Protein AF-A0A6P2C2R2-F1 (afdb_monomer_lite)

Radius of gyration: 14.47 Å; chains: 1; bounding box: 38×21×44 Å

Secondary structure (DSSP, 8-state):
-EEEE-GGG-EEEEEEEE-SSSEEEEEEEEEEEE-SSTT--SPPSEEEEEEE-SSEEEEEEEEE-TTS--EEEEEEEEE-S---PPPEEEEEEE----

Sequence (98 aa):
MVVSAGPGGARKVHAYGYCAPVPCSWGTVAGTTFTANLRSLTAGTAFLAPYKFSSSKRLLYGTINTAGTKLTVQTWTEFIDHSGRSNYATKETLVPLR

Structure (mmCIF, N/CA/C/O backbone):
data_AF-A0A6P2C2R2-F1
#
_entry.id   AF-A0A6P2C2R2-F1
#
loop_
_atom_site.group_PDB
_atom_site.id
_atom_site.type_symbol
_atom_site.label_atom_id
_atom_site.label_alt_id
_atom_site.label_comp_id
_atom_site.label_asym_id
_atom_site.label_entity_id
_atom_site.label_seq_id
_atom_site.pdbx_PDB_ins_code
_atom_site.Cartn_x
_atom_site.Cartn_y
_atom_site.Cartn_z
_atom_site.occupancy
_atom_site.B_iso_or_equiv
_atom_site.auth_seq_id
_atom_site.auth_comp_id
_atom_site.auth_asym_id
_atom_site.auth_atom_id
_atom_site.pdbx_PDB_model_num
ATOM 1 N N . MET A 1 1 ? -7.017 -5.057 -2.318 1.00 82.75 1 MET A N 1
ATOM 2 C CA . MET A 1 1 ? -5.945 -5.056 -1.294 1.00 82.75 1 MET A CA 1
ATOM 3 C C . MET A 1 1 ? -6.486 -5.691 -0.028 1.00 82.75 1 MET A C 1
ATOM 5 O O . MET A 1 1 ? -7.649 -5.464 0.278 1.00 82.75 1 MET A O 1
ATOM 9 N N . VAL A 1 2 ? -5.673 -6.463 0.688 1.00 82.31 2 VAL A N 1
ATOM 10 C CA . VAL A 1 2 ? -6.027 -7.065 1.980 1.00 82.31 2 VAL A CA 1
ATOM 11 C C . VAL A 1 2 ? -4.978 -6.652 3.005 1.00 82.31 2 VAL A C 1
ATOM 13 O O . VAL A 1 2 ? -3.780 -6.739 2.739 1.00 82.31 2 VAL A O 1
ATOM 16 N N . VAL A 1 3 ? -5.426 -6.191 4.170 1.00 80.00 3 VAL A N 1
ATOM 17 C CA . VAL A 1 3 ? -4.560 -5.836 5.298 1.00 80.00 3 VAL A CA 1
ATOM 18 C C . VAL A 1 3 ? -4.943 -6.736 6.463 1.00 80.00 3 VAL A C 1
ATOM 20 O O . VAL A 1 3 ? -6.082 -6.698 6.918 1.00 80.00 3 VAL A O 1
ATOM 23 N N . SER A 1 4 ? -4.012 -7.561 6.932 1.00 79.94 4 SER A N 1
ATOM 24 C CA . SER A 1 4 ? -4.243 -8.499 8.032 1.00 79.94 4 SER A CA 1
ATOM 25 C C . SER A 1 4 ? -3.270 -8.265 9.184 1.00 79.94 4 SER A C 1
ATOM 27 O O . SER A 1 4 ? -2.207 -7.659 9.027 1.00 79.94 4 SER A O 1
ATOM 29 N N . ALA A 1 5 ? -3.656 -8.702 10.382 1.00 73.81 5 ALA A N 1
ATOM 30 C CA . ALA A 1 5 ? -2.780 -8.653 11.544 1.00 73.81 5 ALA A CA 1
ATOM 31 C C . ALA A 1 5 ? -1.663 -9.702 11.426 1.00 73.81 5 ALA A C 1
ATOM 33 O O . ALA A 1 5 ? -1.889 -10.832 10.994 1.00 73.81 5 ALA A O 1
ATOM 34 N N . GLY A 1 6 ? -0.453 -9.314 11.812 1.00 65.12 6 GLY A N 1
ATOM 35 C CA . GLY A 1 6 ? 0.690 -10.188 12.023 1.00 65.12 6 GLY A CA 1
ATOM 36 C C . GLY A 1 6 ? 1.107 -10.220 13.499 1.00 65.12 6 GLY A C 1
ATOM 37 O O . GLY A 1 6 ? 0.572 -9.463 14.315 1.00 65.12 6 GLY A O 1
ATOM 38 N N . PRO A 1 7 ? 2.067 -11.090 13.856 1.00 62.59 7 PRO A N 1
ATOM 39 C CA . PRO A 1 7 ? 2.628 -11.149 15.204 1.00 62.59 7 PRO A CA 1
ATOM 40 C C . PRO A 1 7 ? 3.198 -9.792 15.645 1.00 62.59 7 PRO A C 1
ATOM 42 O O . PRO A 1 7 ? 3.722 -9.041 14.822 1.00 62.59 7 PRO A O 1
ATOM 45 N N . GLY A 1 8 ? 3.095 -9.473 16.938 1.00 63.41 8 GLY A N 1
ATOM 46 C CA . GLY A 1 8 ? 3.692 -8.257 17.509 1.00 63.41 8 GLY A CA 1
ATOM 47 C C . GLY A 1 8 ? 3.084 -6.935 17.020 1.00 63.41 8 GLY A C 1
ATOM 48 O O . GLY A 1 8 ? 3.729 -5.899 17.121 1.00 63.41 8 GLY A O 1
ATOM 49 N N . GLY A 1 9 ? 1.869 -6.951 16.460 1.00 64.88 9 GLY A N 1
ATOM 50 C CA . GLY A 1 9 ? 1.180 -5.740 15.997 1.00 64.88 9 GLY A CA 1
ATOM 51 C C . GLY A 1 9 ? 1.551 -5.286 14.583 1.00 64.88 9 GLY A C 1
ATOM 52 O O . GLY A 1 9 ? 0.935 -4.348 14.078 1.00 64.88 9 GLY A O 1
ATOM 53 N N . ALA A 1 10 ? 2.479 -5.974 13.909 1.00 68.75 10 ALA A N 1
ATOM 54 C CA . ALA A 1 10 ? 2.779 -5.734 12.501 1.00 68.75 10 ALA A CA 1
ATOM 55 C C . ALA A 1 10 ? 1.538 -5.978 11.626 1.00 68.75 10 ALA A C 1
ATOM 57 O O . ALA A 1 10 ? 0.694 -6.824 11.935 1.00 68.75 10 ALA A O 1
ATOM 58 N N . ARG A 1 11 ? 1.419 -5.275 10.496 1.00 77.94 11 ARG A N 1
ATOM 59 C CA . ARG A 1 11 ? 0.374 -5.555 9.498 1.00 77.94 11 ARG A CA 1
ATOM 60 C C . ARG A 1 11 ? 0.991 -6.273 8.317 1.00 77.94 11 ARG A C 1
ATOM 62 O O . ARG A 1 11 ? 2.010 -5.843 7.793 1.00 77.94 11 ARG A O 1
ATOM 69 N N . LYS A 1 12 ? 0.364 -7.353 7.868 1.00 89.00 12 LYS A N 1
ATOM 70 C CA . LYS A 1 12 ? 0.669 -7.957 6.573 1.00 89.00 12 LYS A CA 1
ATOM 71 C C . LYS A 1 12 ? -0.190 -7.267 5.531 1.00 89.00 12 LYS A C 1
ATOM 73 O O . LYS A 1 12 ? -1.407 -7.172 5.683 1.00 89.00 12 LYS A O 1
ATOM 78 N N . VAL A 1 13 ? 0.453 -6.771 4.487 1.00 91.06 13 VAL A N 1
ATOM 79 C CA . VAL A 1 13 ? -0.214 -6.054 3.409 1.00 91.06 13 VAL A CA 1
ATOM 80 C C . VAL A 1 13 ? -0.100 -6.892 2.157 1.00 91.06 13 VAL A C 1
ATOM 82 O O . VAL A 1 13 ? 1.010 -7.127 1.696 1.00 91.06 13 VAL A O 1
ATOM 85 N N . HIS A 1 14 ? -1.237 -7.326 1.622 1.00 92.88 14 HIS A N 1
ATOM 86 C CA . HIS A 1 14 ? -1.331 -8.017 0.345 1.00 92.88 14 HIS A CA 1
ATOM 87 C C . HIS A 1 14 ? -1.981 -7.096 -0.689 1.00 92.88 14 HIS A C 1
ATOM 89 O O . HIS A 1 14 ? -3.163 -6.739 -0.582 1.00 92.88 14 HIS A O 1
ATOM 95 N N . ALA A 1 15 ? -1.203 -6.678 -1.681 1.00 92.56 15 ALA A N 1
ATOM 96 C CA . ALA A 1 15 ? -1.649 -5.748 -2.709 1.00 92.56 15 ALA A CA 1
ATOM 97 C C . AL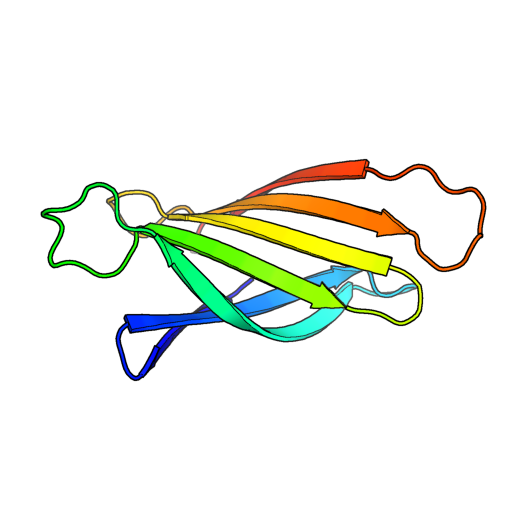A A 1 15 ? -1.950 -6.465 -4.028 1.00 92.56 15 ALA A C 1
ATOM 99 O O . ALA A 1 15 ? -1.398 -7.517 -4.343 1.00 92.56 15 ALA A O 1
ATOM 100 N N . TYR A 1 16 ? -2.842 -5.857 -4.801 1.00 90.06 16 TYR A N 1
ATOM 101 C CA . TYR A 1 16 ? -3.156 -6.257 -6.165 1.00 90.06 16 TYR A CA 1
ATOM 102 C C . TYR A 1 16 ? -3.014 -5.024 -7.037 1.00 90.06 16 TYR A C 1
ATOM 104 O O . TYR A 1 16 ? -3.318 -3.918 -6.591 1.00 90.06 16 TYR A O 1
ATOM 112 N N . GLY A 1 17 ? -2.615 -5.219 -8.281 1.00 85.56 17 GLY A N 1
ATOM 113 C CA . GLY A 1 17 ? -2.655 -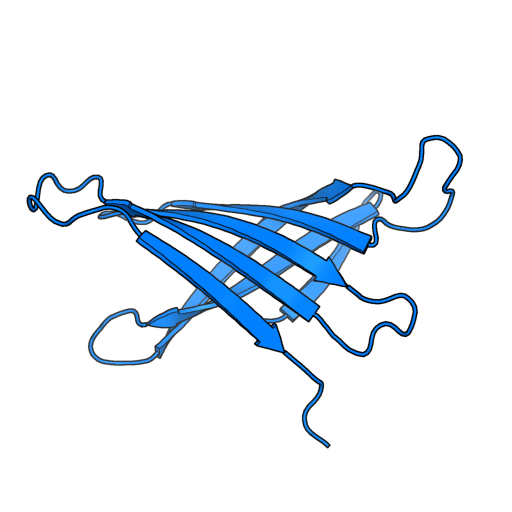4.159 -9.271 1.00 85.56 17 GLY A CA 1
ATOM 114 C C . GLY A 1 17 ? -2.123 -4.636 -10.606 1.00 85.56 17 GLY A C 1
ATOM 115 O O . GLY A 1 17 ? -1.925 -5.827 -10.820 1.00 85.56 17 GLY A O 1
ATOM 116 N N . TYR A 1 18 ? -1.905 -3.711 -11.527 1.00 81.44 18 TYR A N 1
ATOM 117 C CA . TYR A 1 18 ? -1.591 -4.075 -12.902 1.00 81.44 18 TYR A CA 1
ATOM 118 C C . TYR A 1 18 ? -0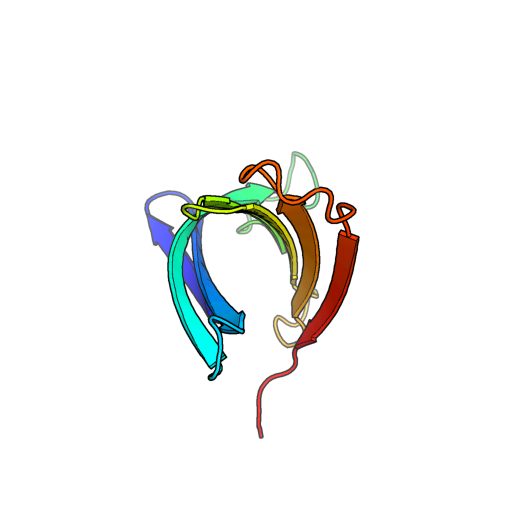.165 -4.627 -13.045 1.00 81.44 18 TYR A C 1
ATOM 120 O O . TYR A 1 18 ? 0.799 -3.976 -12.630 1.00 81.44 18 TYR A O 1
ATOM 128 N N . CYS A 1 19 ? -0.046 -5.820 -13.635 1.00 78.19 19 CYS A N 1
ATOM 129 C CA . CYS A 1 19 ? 1.228 -6.493 -13.918 1.00 78.19 19 CYS A CA 1
ATOM 130 C C . CYS A 1 19 ? 1.525 -6.605 -15.421 1.00 78.19 19 CYS A C 1
ATOM 132 O O . CYS A 1 19 ? 2.607 -7.048 -15.782 1.00 78.19 19 CYS A O 1
ATOM 134 N N . ALA A 1 20 ? 0.592 -6.130 -16.258 1.00 76.81 20 ALA A N 1
ATOM 135 C CA . ALA A 1 20 ? 0.556 -6.199 -17.718 1.00 76.81 20 ALA A CA 1
ATOM 136 C C . ALA A 1 20 ? 0.566 -7.636 -18.298 1.00 76.81 20 ALA A C 1
ATOM 138 O O . ALA A 1 20 ? 1.459 -8.419 -17.991 1.00 76.81 20 ALA A O 1
ATOM 139 N N . PRO A 1 21 ? -0.407 -8.007 -19.157 1.00 78.56 21 PRO A N 1
ATOM 140 C CA . PRO A 1 21 ? -1.591 -7.246 -19.581 1.00 78.56 21 PRO A CA 1
ATOM 141 C C . PRO A 1 21 ? -2.773 -7.337 -18.595 1.00 78.56 21 PRO A C 1
ATOM 143 O O . PRO A 1 21 ? -3.828 -6.767 -18.844 1.00 78.56 21 PRO A O 1
ATOM 146 N N . VAL A 1 22 ? -2.626 -8.061 -17.482 1.00 84.75 22 VAL A N 1
ATOM 147 C CA . VAL A 1 22 ? -3.714 -8.297 -16.522 1.00 84.75 22 VAL A CA 1
ATOM 148 C C . VAL A 1 22 ? -3.375 -7.769 -15.125 1.00 84.75 22 VAL A C 1
ATOM 150 O O . VAL A 1 22 ? -2.195 -7.657 -14.763 1.00 84.75 22 VAL A O 1
ATOM 153 N N . PRO A 1 23 ? -4.391 -7.438 -14.307 1.00 85.06 23 PRO A N 1
ATOM 154 C CA . PRO A 1 23 ? -4.209 -7.305 -12.870 1.00 85.06 23 PRO A CA 1
ATOM 155 C C . PRO A 1 23 ? -3.644 -8.602 -12.282 1.00 85.06 23 PRO A C 1
ATOM 157 O O . PRO A 1 23 ? -4.111 -9.690 -12.611 1.00 85.06 23 PRO A O 1
ATOM 160 N N . CYS A 1 24 ? -2.656 -8.495 -11.398 1.00 88.56 24 CYS A N 1
ATOM 161 C CA . CYS A 1 24 ? -2.120 -9.631 -10.663 1.00 88.56 24 CYS A CA 1
ATOM 162 C C . CYS A 1 24 ? -1.879 -9.288 -9.189 1.00 88.56 24 CYS A C 1
ATOM 164 O O . CYS A 1 24 ? -1.913 -8.123 -8.774 1.00 88.56 24 CYS A O 1
ATOM 166 N N . SER A 1 25 ? -1.666 -10.324 -8.379 1.00 93.00 25 SER A N 1
ATOM 167 C CA . SER A 1 25 ? -1.210 -10.158 -7.001 1.00 93.00 25 SER A CA 1
ATOM 168 C C . SER A 1 25 ? 0.233 -9.662 -6.994 1.00 93.00 25 SER A C 1
ATOM 170 O O . SER A 1 25 ? 1.100 -10.230 -7.652 1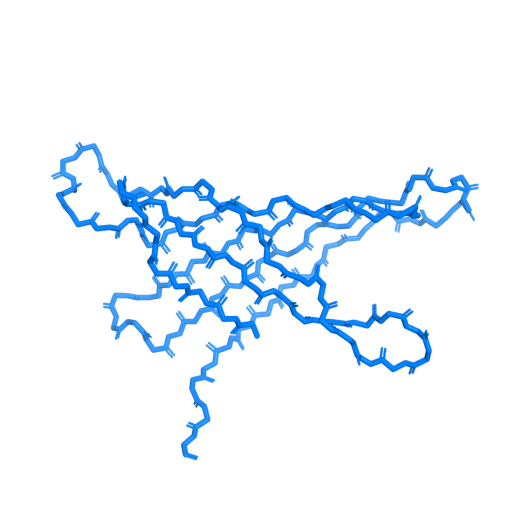.00 93.00 25 SER A O 1
ATOM 172 N N . TRP A 1 26 ? 0.502 -8.619 -6.215 1.00 93.81 26 TRP A N 1
ATOM 173 C CA . TRP A 1 26 ? 1.865 -8.158 -5.946 1.00 93.81 26 TRP A CA 1
ATOM 174 C C . TRP A 1 26 ? 2.535 -8.947 -4.815 1.00 93.81 26 TRP A C 1
ATOM 176 O O . TRP A 1 26 ? 3.698 -8.706 -4.501 1.00 93.81 26 TRP A O 1
ATOM 186 N N . GLY A 1 27 ? 1.804 -9.872 -4.190 1.00 94.19 27 GLY A N 1
ATOM 187 C CA . GLY A 1 27 ? 2.243 -10.623 -3.024 1.00 94.19 27 GLY A CA 1
ATOM 188 C C . GLY A 1 27 ? 1.971 -9.909 -1.701 1.00 94.19 27 GLY A C 1
ATOM 189 O O . GLY A 1 27 ? 1.254 -8.908 -1.633 1.00 94.19 27 GLY A O 1
ATOM 190 N N . THR A 1 28 ? 2.536 -10.475 -0.634 1.00 94.56 28 THR A N 1
ATOM 191 C CA . THR A 1 28 ? 2.401 -9.982 0.741 1.00 94.56 28 THR A CA 1
ATOM 192 C C . THR A 1 28 ? 3.730 -9.432 1.232 1.00 94.56 28 THR A C 1
ATOM 194 O O . THR A 1 28 ? 4.742 -10.126 1.165 1.00 94.56 28 THR A O 1
ATOM 197 N N . VAL A 1 29 ? 3.712 -8.239 1.818 1.00 92.81 29 VAL A N 1
ATOM 198 C CA . VAL A 1 29 ? 4.863 -7.661 2.524 1.00 92.81 29 VAL A CA 1
ATOM 199 C C . VAL A 1 29 ? 4.511 -7.371 3.980 1.00 92.81 29 VAL A C 1
ATOM 201 O O . VAL A 1 29 ? 3.344 -7.157 4.327 1.00 92.81 29 VAL A O 1
ATOM 204 N N . ALA A 1 30 ? 5.523 -7.369 4.846 1.00 89.81 30 ALA A N 1
ATOM 205 C CA . ALA A 1 30 ? 5.381 -6.821 6.187 1.00 89.81 30 ALA A CA 1
ATOM 206 C C . ALA A 1 30 ? 5.303 -5.292 6.084 1.00 89.81 30 ALA A C 1
ATOM 208 O O . ALA A 1 30 ? 6.182 -4.654 5.510 1.00 89.81 30 ALA A O 1
ATOM 209 N N . GLY A 1 31 ? 4.226 -4.719 6.607 1.00 87.19 31 GLY A N 1
ATOM 210 C CA . GLY A 1 31 ? 4.039 -3.284 6.718 1.00 87.19 31 GLY A CA 1
ATOM 211 C C . GLY A 1 31 ? 4.448 -2.781 8.098 1.00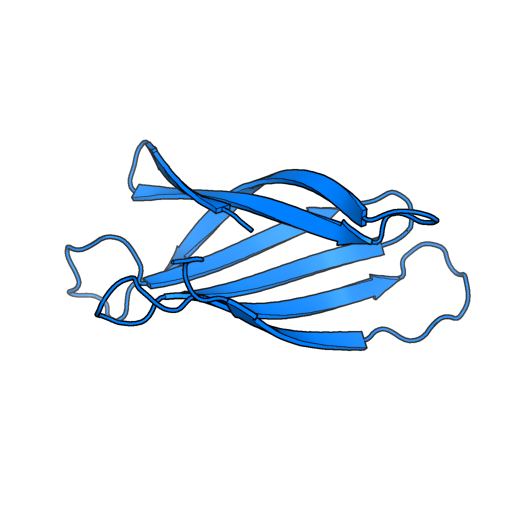 87.19 31 GLY A C 1
ATOM 212 O O . GLY A 1 31 ? 4.116 -3.393 9.118 1.00 87.19 31 GLY A O 1
ATOM 213 N N . THR A 1 32 ? 5.117 -1.632 8.126 1.00 88.00 32 THR A N 1
ATOM 214 C CA . THR A 1 32 ? 5.367 -0.883 9.360 1.00 88.00 32 THR A CA 1
ATOM 215 C C . THR A 1 32 ? 4.090 -0.164 9.752 1.00 88.00 32 THR A C 1
ATOM 217 O O . THR A 1 32 ? 3.531 0.575 8.944 1.00 88.00 32 THR A O 1
ATOM 220 N N . THR A 1 33 ? 3.616 -0.375 10.975 1.00 87.12 33 THR A N 1
ATOM 221 C CA . THR A 1 33 ? 2.381 0.228 11.483 1.00 87.12 33 THR A CA 1
ATOM 222 C C . THR A 1 33 ? 2.647 1.469 12.303 1.00 87.12 33 THR A C 1
ATOM 224 O O . THR A 1 33 ? 3.569 1.491 13.114 1.00 87.12 33 THR A O 1
ATOM 227 N N . PHE A 1 34 ? 1.764 2.451 12.170 1.00 85.19 34 PHE A N 1
ATOM 228 C CA . PHE A 1 34 ? 1.822 3.706 12.903 1.00 85.19 34 PHE A CA 1
ATOM 229 C C . PHE A 1 34 ? 0.510 3.916 13.652 1.00 85.19 34 PHE A C 1
ATOM 231 O O . PHE A 1 34 ? -0.582 3.739 13.101 1.00 85.19 34 PHE A O 1
ATOM 238 N N . THR A 1 35 ? 0.622 4.260 14.929 1.00 78.62 35 THR A N 1
ATOM 239 C CA . THR A 1 35 ? -0.517 4.613 15.772 1.00 78.62 35 THR A CA 1
ATOM 240 C C . THR A 1 35 ? -0.864 6.092 15.620 1.00 78.62 35 THR A C 1
ATOM 242 O O . THR A 1 35 ? -0.064 6.889 15.136 1.00 78.62 35 THR A O 1
ATOM 245 N N . ALA A 1 36 ? -2.071 6.475 16.039 1.00 74.38 36 ALA A N 1
ATOM 246 C CA . ALA A 1 36 ? -2.516 7.867 15.957 1.00 74.38 36 ALA A CA 1
ATOM 247 C C . ALA A 1 36 ? -1.745 8.804 16.907 1.00 74.38 36 ALA A C 1
ATOM 249 O O . ALA A 1 36 ? -1.678 10.005 16.670 1.00 74.38 36 ALA A O 1
ATOM 250 N N . ASN A 1 37 ? -1.209 8.269 18.007 1.00 72.94 37 ASN A N 1
ATOM 251 C CA . ASN A 1 37 ? -0.427 9.007 18.994 1.00 72.94 37 ASN A CA 1
ATOM 252 C C . ASN A 1 37 ? 0.394 8.048 19.876 1.00 72.94 37 ASN A C 1
ATOM 254 O O . ASN A 1 37 ? 0.144 6.840 19.908 1.00 72.94 37 ASN A O 1
ATOM 258 N N . LEU A 1 38 ? 1.330 8.615 20.645 1.00 72.81 38 LEU A N 1
ATOM 259 C CA . LEU A 1 38 ? 2.249 7.898 21.544 1.00 72.81 38 LEU A CA 1
ATOM 260 C C . LEU A 1 38 ? 1.556 7.080 22.650 1.00 72.81 38 LEU A C 1
ATOM 262 O O . LEU A 1 38 ? 2.175 6.188 23.217 1.00 72.81 38 LEU A O 1
ATOM 266 N N . ARG A 1 39 ? 0.295 7.386 22.984 1.00 70.06 39 ARG A N 1
ATOM 267 C CA . ARG A 1 39 ? -0.468 6.725 24.061 1.00 70.06 39 ARG A CA 1
ATOM 268 C C . ARG A 1 39 ? -1.431 5.653 23.549 1.00 70.06 39 ARG A C 1
ATOM 270 O O . ARG A 1 39 ? -2.126 5.021 24.338 1.00 70.06 39 ARG A O 1
ATOM 277 N N . SER A 1 40 ? -1.516 5.473 22.235 1.00 64.38 40 SER A N 1
ATOM 278 C CA . SER A 1 40 ? -2.454 4.547 21.612 1.00 64.38 40 SER A CA 1
ATOM 279 C C . SER A 1 40 ? -2.023 3.103 21.860 1.00 64.38 40 SER A C 1
ATOM 281 O O . SER A 1 40 ? -1.031 2.646 21.301 1.00 64.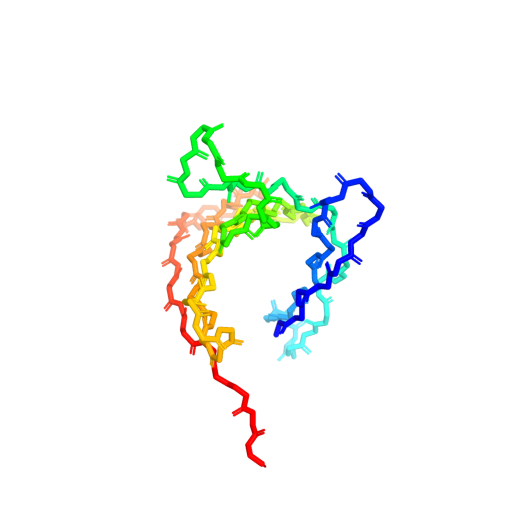38 40 SER A O 1
ATOM 283 N N . LEU A 1 41 ? -2.807 2.379 22.663 1.00 59.22 41 LEU A N 1
ATOM 284 C CA . LEU A 1 41 ? -2.614 0.951 22.956 1.00 59.22 41 LEU A CA 1
ATOM 285 C C . LEU A 1 41 ? -3.205 0.026 21.877 1.00 59.22 41 LEU A C 1
ATOM 287 O O . LEU A 1 41 ? -3.052 -1.191 21.939 1.00 59.22 41 LEU A O 1
ATOM 291 N N . THR A 1 42 ? -3.917 0.586 20.898 1.00 60.88 42 THR A N 1
ATOM 292 C CA . THR A 1 42 ? -4.537 -0.159 19.800 1.00 60.88 42 THR A CA 1
ATOM 293 C C . THR A 1 42 ? -3.618 -0.255 18.588 1.00 60.88 42 THR A C 1
ATOM 295 O O . THR A 1 42 ? -2.754 0.592 18.354 1.00 60.88 42 THR A O 1
ATOM 298 N N . ALA A 1 43 ? -3.827 -1.307 17.793 1.00 63.31 43 ALA A N 1
ATOM 299 C CA . ALA A 1 43 ? -3.073 -1.543 16.571 1.00 63.31 43 ALA A CA 1
ATOM 300 C C . ALA A 1 43 ? -3.198 -0.354 15.601 1.00 63.31 43 ALA A C 1
ATOM 302 O O . ALA A 1 43 ? -4.299 0.145 15.365 1.00 63.31 43 ALA A O 1
ATOM 303 N N . GLY A 1 44 ? -2.067 0.073 15.033 1.00 67.06 44 GLY A N 1
ATOM 304 C CA . GLY A 1 44 ? -1.977 1.264 14.190 1.00 67.06 44 GLY A CA 1
ATOM 305 C C . GLY A 1 44 ? -3.015 1.306 13.065 1.00 67.06 44 GLY A C 1
ATOM 306 O O . GLY A 1 44 ? -3.258 0.302 12.386 1.00 67.06 44 GLY A O 1
ATOM 307 N N . THR A 1 45 ? -3.632 2.476 12.881 1.00 80.38 45 THR A N 1
ATOM 308 C CA . THR A 1 45 ? -4.589 2.750 11.798 1.00 80.38 45 THR A CA 1
ATOM 309 C C . THR A 1 45 ? -3.891 3.145 10.504 1.00 80.38 45 THR A C 1
ATOM 311 O O . THR A 1 45 ? -4.539 3.189 9.463 1.00 80.38 45 THR A O 1
ATOM 314 N N . ALA A 1 46 ? -2.583 3.401 10.543 1.00 89.25 46 ALA A N 1
ATOM 315 C CA . ALA A 1 46 ? -1.774 3.715 9.379 1.00 89.25 46 ALA A CA 1
ATOM 316 C C . ALA A 1 46 ? -0.660 2.682 9.173 1.00 89.25 46 ALA A C 1
ATOM 318 O O . ALA A 1 46 ? -0.183 2.065 10.130 1.00 89.25 46 ALA A O 1
ATOM 319 N N . PHE A 1 47 ? -0.226 2.496 7.928 1.00 90.38 47 PHE A N 1
ATOM 320 C CA . PHE A 1 47 ? 0.914 1.643 7.607 1.00 90.38 47 PHE A CA 1
ATOM 321 C C . PHE A 1 47 ? 1.724 2.153 6.417 1.00 90.38 47 PHE A C 1
ATOM 323 O O . PHE A 1 47 ? 1.189 2.812 5.526 1.00 90.38 47 PHE A O 1
ATOM 330 N N . LEU A 1 48 ? 3.002 1.773 6.386 1.00 94.00 48 LEU A N 1
ATOM 331 C CA . LEU A 1 48 ? 3.863 1.835 5.208 1.00 94.00 48 LEU A CA 1
ATOM 332 C C . LEU A 1 48 ? 4.206 0.420 4.745 1.00 94.00 48 LEU A C 1
ATOM 334 O O . LEU A 1 48 ? 4.627 -0.408 5.549 1.00 94.00 48 LEU A O 1
ATOM 338 N N . ALA A 1 49 ? 4.039 0.149 3.454 1.00 94.94 49 ALA A N 1
ATOM 339 C CA . ALA A 1 49 ? 4.312 -1.149 2.846 1.00 94.94 49 ALA A CA 1
ATOM 340 C C . ALA A 1 49 ? 5.152 -0.975 1.567 1.00 94.94 49 ALA A C 1
ATOM 342 O O . ALA A 1 49 ? 4.613 -0.552 0.538 1.00 94.94 49 ALA A O 1
ATOM 343 N N . PRO A 1 50 ? 6.466 -1.261 1.617 1.00 96.00 50 PRO A N 1
ATOM 344 C CA . PRO A 1 50 ? 7.330 -1.188 0.449 1.00 96.00 50 PRO A CA 1
ATOM 345 C C . PRO A 1 50 ? 7.230 -2.463 -0.398 1.00 96.00 50 PRO A C 1
ATOM 347 O O . PRO A 1 50 ? 7.306 -3.575 0.116 1.00 96.00 50 PRO A O 1
ATOM 350 N N . TYR A 1 51 ? 7.129 -2.291 -1.711 1.00 95.81 51 TYR A N 1
ATOM 351 C CA . TYR A 1 51 ? 7.219 -3.341 -2.719 1.00 95.81 51 TYR A CA 1
ATOM 352 C C . TYR A 1 51 ? 8.385 -3.047 -3.659 1.00 95.81 51 TYR A C 1
ATOM 354 O O . TYR A 1 51 ? 8.603 -1.903 -4.069 1.00 95.81 51 TYR A O 1
ATOM 362 N N . LYS A 1 52 ? 9.115 -4.093 -4.042 1.00 95.50 52 LYS A N 1
ATOM 363 C CA . LYS A 1 52 ? 10.189 -4.022 -5.032 1.00 95.50 52 LYS A CA 1
ATOM 364 C C . LYS A 1 52 ? 9.887 -5.001 -6.159 1.00 95.50 52 LYS A C 1
ATOM 366 O O . LYS A 1 52 ? 9.742 -6.194 -5.918 1.00 95.50 52 LYS A O 1
ATOM 371 N N . PHE A 1 53 ? 9.831 -4.481 -7.374 1.00 92.75 53 PHE A N 1
ATOM 372 C CA . PHE A 1 53 ? 9.721 -5.243 -8.611 1.00 92.75 53 PHE A CA 1
ATOM 373 C C . PHE A 1 53 ? 11.019 -5.091 -9.409 1.00 92.75 53 PHE A C 1
ATOM 375 O O . PHE A 1 53 ? 11.881 -4.284 -9.057 1.00 92.75 53 PHE A O 1
ATOM 382 N N . SER A 1 54 ? 11.158 -5.846 -10.499 1.00 92.44 54 SER A N 1
ATOM 383 C CA . SER A 1 54 ? 12.321 -5.740 -11.389 1.00 92.44 54 SER A CA 1
ATOM 384 C C . SER A 1 54 ? 12.469 -4.340 -11.987 1.00 92.44 54 SER A C 1
ATOM 386 O O . SER A 1 54 ? 13.583 -3.840 -12.090 1.00 92.44 54 SER A O 1
ATOM 388 N N . SER A 1 55 ? 11.352 -3.691 -12.334 1.00 92.06 55 SER A N 1
ATOM 389 C CA . SER A 1 55 ? 11.355 -2.410 -13.046 1.00 92.06 55 SER A CA 1
ATOM 390 C C . SER A 1 55 ? 10.927 -1.200 -12.218 1.00 92.06 55 SER A C 1
ATOM 392 O O . SER A 1 55 ? 10.991 -0.066 -12.693 1.00 92.06 55 SER A O 1
ATOM 394 N N . SER A 1 56 ? 10.430 -1.410 -10.998 1.00 95.00 56 SER A N 1
ATOM 395 C CA . SER A 1 56 ? 9.930 -0.318 -10.158 1.00 95.00 56 SER A CA 1
ATOM 396 C C . SER A 1 56 ? 9.998 -0.635 -8.670 1.00 95.00 56 SER A C 1
ATOM 398 O O . SER A 1 56 ? 9.940 -1.795 -8.258 1.00 95.00 56 SER A O 1
ATOM 400 N N . LYS A 1 57 ? 10.063 0.411 -7.850 1.00 96.88 57 LYS A N 1
ATOM 401 C CA . LYS A 1 57 ? 9.748 0.352 -6.422 1.00 96.88 57 LYS A CA 1
ATOM 402 C C . LYS A 1 57 ? 8.412 1.034 -6.184 1.00 96.88 57 LYS A C 1
ATOM 404 O O . LYS A 1 57 ? 8.098 2.036 -6.824 1.00 96.88 57 LYS A O 1
ATOM 409 N N . ARG A 1 58 ? 7.626 0.499 -5.255 1.00 96.56 58 ARG A N 1
ATOM 410 C CA . ARG A 1 58 ? 6.359 1.101 -4.843 1.00 96.56 58 ARG A CA 1
ATOM 411 C C . ARG A 1 58 ? 6.306 1.230 -3.334 1.00 96.56 58 ARG A C 1
ATOM 413 O O . ARG A 1 58 ? 6.594 0.269 -2.629 1.00 96.56 58 ARG A O 1
ATOM 420 N N . LEU A 1 59 ? 5.921 2.399 -2.842 1.00 97.31 59 LEU A N 1
ATOM 421 C CA . LEU A 1 59 ? 5.640 2.612 -1.427 1.00 97.31 59 LEU A CA 1
ATOM 422 C C . LEU A 1 59 ? 4.148 2.855 -1.264 1.00 97.31 59 LEU A C 1
ATOM 424 O O . LEU A 1 59 ? 3.603 3.766 -1.882 1.00 97.31 59 LEU A O 1
ATOM 428 N N . LEU A 1 60 ? 3.494 2.035 -0.448 1.00 96.25 60 LEU A N 1
ATOM 429 C CA . LEU A 1 60 ? 2.088 2.212 -0.107 1.00 96.25 60 LEU A CA 1
ATOM 430 C C . LEU A 1 60 ? 2.003 2.821 1.285 1.00 96.25 60 LEU A C 1
ATOM 432 O O . LEU A 1 60 ? 2.483 2.218 2.242 1.00 96.25 60 LEU A O 1
ATOM 436 N N . TYR A 1 61 ? 1.356 3.976 1.395 1.00 95.44 61 TYR A N 1
ATOM 437 C CA . TYR A 1 61 ? 0.885 4.535 2.656 1.00 95.44 61 TYR A CA 1
ATOM 438 C C . TYR A 1 61 ? -0.618 4.323 2.757 1.00 95.44 61 TYR A C 1
ATOM 440 O O . TYR A 1 61 ? -1.382 4.892 1.978 1.00 95.44 61 TYR A O 1
ATOM 448 N N . GLY A 1 62 ? -1.040 3.481 3.694 1.00 93.06 62 GLY A N 1
ATOM 449 C CA . GLY A 1 62 ? -2.450 3.193 3.911 1.00 93.06 62 GLY A CA 1
ATOM 450 C C . GLY A 1 62 ? -2.950 3.739 5.235 1.00 93.06 62 GLY A C 1
ATOM 451 O O . GLY A 1 62 ? -2.237 3.673 6.231 1.00 93.06 62 GLY A O 1
ATOM 452 N N . THR A 1 63 ? -4.190 4.223 5.256 1.00 91.56 63 THR A N 1
ATOM 453 C CA . THR A 1 63 ? -4.918 4.597 6.471 1.00 91.56 63 THR A CA 1
ATOM 454 C C . THR A 1 63 ? -6.292 3.937 6.508 1.00 91.56 63 THR A C 1
ATOM 456 O O . THR A 1 63 ? -7.026 3.920 5.519 1.00 91.56 63 THR A O 1
ATOM 459 N N . ILE A 1 64 ? -6.644 3.383 7.662 1.00 86.44 64 ILE A N 1
ATOM 460 C CA . ILE A 1 64 ? -7.936 2.766 7.948 1.00 86.44 64 ILE A CA 1
ATOM 461 C C . ILE A 1 64 ? -8.728 3.750 8.812 1.00 86.44 64 ILE A C 1
ATOM 463 O O . ILE A 1 64 ? -8.208 4.270 9.800 1.00 86.44 64 ILE A O 1
ATOM 467 N N . ASN A 1 65 ? -9.975 4.036 8.437 1.00 86.44 65 ASN A N 1
ATOM 468 C CA . ASN A 1 65 ? -10.845 4.876 9.260 1.00 86.44 65 ASN A CA 1
ATOM 469 C C . ASN A 1 65 ? -11.173 4.198 10.604 1.00 86.44 65 ASN A C 1
ATOM 471 O O . ASN A 1 65 ? -11.062 2.984 10.754 1.00 86.44 65 ASN A O 1
ATOM 475 N N . THR A 1 66 ? -11.654 4.973 11.576 1.00 80.38 66 THR A N 1
ATOM 476 C CA . THR A 1 66 ? -11.987 4.472 12.922 1.00 80.38 66 THR A CA 1
ATOM 477 C C . THR A 1 66 ? -12.981 3.306 12.908 1.00 80.38 66 THR A C 1
ATOM 479 O O . THR A 1 66 ? -12.894 2.417 13.745 1.00 80.38 66 THR A O 1
ATOM 482 N N . ALA A 1 67 ? -13.901 3.282 11.939 1.00 82.19 67 ALA A N 1
ATOM 483 C CA . ALA A 1 67 ? -14.889 2.214 11.795 1.00 82.19 67 ALA A CA 1
ATOM 484 C C . ALA A 1 67 ? -14.333 0.921 11.162 1.00 82.19 67 ALA A C 1
ATOM 486 O O . ALA A 1 67 ? -15.047 -0.073 11.107 1.00 82.19 67 ALA A O 1
ATOM 487 N N . GLY A 1 68 ? -13.101 0.914 10.639 1.00 80.62 68 GLY A N 1
ATOM 488 C CA . GLY A 1 68 ? -12.521 -0.251 9.957 1.00 80.62 68 GLY A CA 1
ATOM 489 C C . GLY A 1 68 ? -13.119 -0.557 8.576 1.00 80.62 68 GLY A C 1
ATOM 490 O O . GLY A 1 68 ? -12.790 -1.574 7.975 1.00 80.62 68 GLY A O 1
ATOM 491 N N . THR A 1 69 ? -13.991 0.309 8.060 1.00 87.31 69 THR A N 1
ATOM 492 C CA . THR A 1 69 ? -14.790 0.096 6.840 1.00 87.31 69 THR A CA 1
ATOM 493 C C . THR A 1 69 ? -14.258 0.825 5.612 1.00 87.31 69 THR A C 1
ATOM 495 O O . THR A 1 69 ? -14.799 0.673 4.520 1.00 87.31 69 THR A O 1
ATOM 498 N N . LYS A 1 70 ? -13.222 1.650 5.763 1.00 89.56 70 LYS A N 1
ATOM 499 C CA . LYS A 1 70 ? -12.624 2.398 4.660 1.00 89.56 70 LYS A CA 1
ATOM 500 C C . LYS A 1 70 ? -11.112 2.371 4.774 1.00 89.56 70 LYS A C 1
ATOM 502 O O . LYS A 1 70 ? -10.558 2.817 5.777 1.00 89.56 70 LYS A O 1
ATOM 507 N N . LEU A 1 71 ? -10.463 1.909 3.711 1.00 90.38 71 LEU A N 1
ATOM 508 C CA . LEU A 1 71 ? -9.016 1.930 3.547 1.00 90.38 71 LEU A CA 1
ATOM 509 C C . LEU A 1 71 ? -8.662 2.951 2.465 1.00 90.38 71 LEU A C 1
ATOM 511 O O . LEU A 1 71 ? -9.045 2.794 1.311 1.00 90.38 71 LEU A O 1
ATOM 515 N N . THR A 1 72 ? -7.937 4.003 2.830 1.00 93.62 72 THR A N 1
ATOM 516 C CA . THR A 1 72 ? -7.361 4.953 1.870 1.00 93.62 72 THR A CA 1
ATOM 517 C C . THR A 1 72 ? -5.904 4.594 1.648 1.00 93.62 72 THR A C 1
ATOM 519 O O . THR A 1 72 ? -5.179 4.414 2.620 1.00 93.62 72 THR A O 1
ATOM 522 N N . VAL A 1 73 ? -5.464 4.496 0.397 1.00 94.81 73 VAL A N 1
ATOM 523 C CA . VAL A 1 73 ? -4.092 4.109 0.048 1.00 94.81 73 VAL A CA 1
ATOM 524 C C . VAL A 1 73 ? -3.513 5.144 -0.892 1.00 94.81 73 VAL A C 1
ATOM 526 O O . VAL A 1 73 ? -4.100 5.431 -1.931 1.00 94.81 73 VAL A O 1
ATOM 529 N N . GLN A 1 74 ? -2.359 5.693 -0.538 1.00 97.19 74 GLN A N 1
ATOM 530 C CA . GLN A 1 74 ? -1.519 6.448 -1.451 1.00 97.19 74 GLN A CA 1
ATOM 531 C C . GLN A 1 74 ? -0.347 5.571 -1.879 1.00 97.19 74 GLN A C 1
ATOM 533 O O . GLN A 1 74 ? 0.360 5.021 -1.037 1.00 97.19 74 GLN A O 1
ATOM 538 N N . THR A 1 75 ? -0.162 5.426 -3.186 1.00 96.44 75 THR A N 1
ATOM 539 C CA . THR A 1 75 ? 0.904 4.618 -3.779 1.00 96.44 75 THR A CA 1
ATOM 540 C C . THR A 1 75 ? 1.846 5.536 -4.530 1.00 96.44 75 THR A C 1
ATOM 542 O O . THR A 1 75 ? 1.425 6.173 -5.489 1.00 96.44 75 THR A O 1
ATOM 545 N N . TRP A 1 76 ? 3.116 5.579 -4.141 1.00 98.06 76 TRP A N 1
ATOM 546 C CA . TRP A 1 76 ? 4.171 6.207 -4.940 1.00 98.06 76 TRP A CA 1
ATOM 547 C C . TRP A 1 76 ? 4.905 5.132 -5.726 1.00 98.06 76 TRP A C 1
ATOM 549 O O . TRP A 1 76 ? 5.302 4.123 -5.145 1.00 98.06 76 TRP A O 1
ATOM 559 N N . THR A 1 77 ? 5.088 5.349 -7.026 1.00 96.88 77 THR A N 1
ATOM 560 C CA . THR A 1 77 ? 5.831 4.457 -7.920 1.00 96.88 77 THR A CA 1
ATOM 561 C C . THR A 1 77 ? 7.077 5.163 -8.437 1.00 96.88 77 THR A C 1
ATOM 563 O O . THR A 1 77 ? 6.986 6.212 -9.074 1.00 96.88 77 THR A O 1
ATOM 566 N N . GLU A 1 78 ? 8.230 4.551 -8.180 1.00 97.69 78 GLU A N 1
ATOM 567 C CA . GLU A 1 78 ? 9.533 4.918 -8.730 1.00 97.69 78 GLU A CA 1
ATOM 568 C C . GLU A 1 78 ? 9.920 3.897 -9.806 1.00 97.69 78 GLU A C 1
ATOM 570 O O . GLU A 1 78 ? 10.000 2.702 -9.509 1.00 97.69 78 GLU A O 1
ATOM 575 N N . PHE A 1 79 ? 10.169 4.334 -11.041 1.00 96.75 79 PHE A N 1
ATOM 576 C CA . PHE A 1 79 ? 10.723 3.464 -12.081 1.00 96.75 79 PHE A CA 1
ATOM 577 C C . PHE A 1 79 ? 12.245 3.387 -11.947 1.00 96.75 79 PHE A C 1
ATOM 579 O O . PHE A 1 79 ? 12.923 4.406 -11.868 1.00 96.75 79 PHE A O 1
ATOM 586 N N . ILE A 1 80 ? 12.777 2.164 -11.919 1.00 96.69 80 ILE A N 1
ATOM 587 C CA . ILE A 1 80 ? 14.209 1.886 -11.700 1.00 96.69 80 ILE A CA 1
ATOM 588 C C . ILE A 1 80 ? 14.844 1.114 -12.862 1.00 96.69 80 ILE A C 1
ATOM 590 O O . ILE A 1 80 ? 15.970 0.647 -12.753 1.00 96.69 80 ILE A O 1
ATOM 594 N N . ASP A 1 81 ? 14.115 0.958 -13.965 1.00 95.31 81 ASP A N 1
ATOM 595 C CA . ASP A 1 81 ? 14.545 0.243 -15.170 1.00 95.31 81 ASP A CA 1
ATOM 596 C C . ASP A 1 81 ? 15.164 1.149 -16.241 1.00 95.31 81 ASP A C 1
ATOM 598 O O . ASP A 1 81 ? 15.336 0.720 -17.377 1.00 95.31 81 ASP A O 1
ATOM 602 N N . HIS A 1 82 ? 15.457 2.410 -15.909 1.00 94.25 82 HIS A N 1
ATOM 603 C CA . HIS A 1 82 ? 16.017 3.399 -16.838 1.00 94.25 82 HIS A CA 1
ATOM 604 C C . HIS A 1 82 ? 15.179 3.636 -18.110 1.00 94.25 82 HIS A C 1
ATOM 606 O O . HIS A 1 82 ? 15.679 4.163 -19.097 1.00 94.25 82 HIS A O 1
ATOM 612 N N . SER A 1 83 ? 13.882 3.319 -18.082 1.00 93.06 83 SER A N 1
ATOM 613 C CA . SER A 1 83 ? 12.970 3.481 -19.226 1.00 93.06 83 SER A CA 1
ATOM 614 C C . SER A 1 83 ? 12.649 4.936 -19.605 1.00 93.06 83 SER A C 1
ATOM 616 O O . SER A 1 83 ? 11.936 5.168 -20.577 1.00 93.06 83 SER A O 1
ATOM 618 N N . GLY A 1 84 ? 13.099 5.923 -18.822 1.00 95.88 84 GLY A N 1
ATOM 619 C CA . GLY A 1 84 ? 12.752 7.341 -19.001 1.00 95.88 84 GLY A CA 1
ATOM 620 C C . GLY A 1 84 ? 11.332 7.712 -18.550 1.00 95.88 84 GLY A C 1
ATOM 621 O O . GLY A 1 84 ? 10.945 8.875 -18.638 1.00 95.88 84 GLY A O 1
ATOM 622 N N . ARG A 1 85 ? 10.550 6.751 -18.039 1.00 95.50 85 ARG A N 1
ATOM 623 C CA . ARG A 1 85 ? 9.205 7.003 -17.504 1.00 95.50 85 ARG A CA 1
ATOM 624 C C . ARG A 1 85 ? 9.266 7.863 -16.244 1.00 95.50 85 ARG A C 1
ATOM 626 O O . ARG A 1 85 ? 10.081 7.622 -15.356 1.00 95.50 85 ARG A O 1
ATOM 633 N N . SER A 1 86 ? 8.350 8.820 -16.134 1.00 97.44 86 SER A N 1
ATOM 634 C CA . SER A 1 86 ? 8.217 9.651 -14.939 1.00 97.44 86 SER A CA 1
ATOM 635 C C . SER A 1 86 ? 7.628 8.865 -13.768 1.00 97.44 86 SER A C 1
ATOM 637 O O . SER A 1 86 ? 6.656 8.122 -13.919 1.00 97.44 86 SER A O 1
ATOM 639 N N . ASN A 1 87 ? 8.192 9.079 -12.582 1.00 97.50 87 ASN A N 1
ATOM 640 C CA . ASN A 1 87 ? 7.609 8.611 -11.330 1.00 97.50 87 ASN A CA 1
ATOM 641 C C . ASN A 1 87 ? 6.226 9.237 -11.132 1.00 97.50 87 ASN A C 1
ATOM 643 O O . ASN A 1 87 ? 5.993 10.386 -11.511 1.00 97.50 87 ASN A O 1
ATOM 647 N N . TYR A 1 88 ? 5.310 8.495 -10.517 1.00 96.31 88 TYR A N 1
ATOM 648 C CA . TYR A 1 88 ? 3.940 8.959 -10.311 1.00 96.31 88 TYR A CA 1
ATOM 649 C C . TYR A 1 88 ? 3.387 8.487 -8.971 1.00 96.31 88 TYR A C 1
ATOM 651 O O . TYR A 1 88 ? 3.898 7.547 -8.357 1.00 96.31 88 TYR A O 1
ATOM 659 N N . ALA A 1 89 ? 2.320 9.144 -8.524 1.00 96.75 89 ALA A N 1
ATOM 660 C CA . ALA A 1 89 ? 1.576 8.743 -7.344 1.00 96.75 89 ALA A CA 1
ATOM 661 C C . ALA A 1 89 ? 0.089 8.604 -7.661 1.00 96.75 89 ALA A C 1
ATOM 663 O O . ALA A 1 89 ? -0.473 9.402 -8.410 1.00 96.75 89 ALA A O 1
ATOM 664 N N . THR A 1 90 ? -0.553 7.607 -7.062 1.00 95.19 90 THR A N 1
ATOM 665 C CA . THR A 1 90 ? -2.005 7.419 -7.113 1.00 95.19 90 THR A CA 1
ATOM 666 C C . THR A 1 90 ? -2.579 7.399 -5.707 1.00 95.19 90 THR A C 1
ATOM 668 O O . THR A 1 90 ? -1.885 7.091 -4.735 1.00 95.19 90 THR A O 1
ATOM 671 N N . LYS A 1 91 ? -3.861 7.747 -5.588 1.00 95.75 91 LYS A N 1
ATOM 672 C CA . LYS A 1 91 ? -4.605 7.658 -4.336 1.00 95.75 91 LYS A CA 1
ATOM 673 C C . LYS A 1 91 ? -5.933 6.969 -4.586 1.00 95.75 91 LYS A C 1
ATOM 675 O O . LYS A 1 91 ? -6.695 7.390 -5.447 1.00 95.75 91 LYS A O 1
ATOM 680 N N . GLU A 1 92 ? -6.209 5.944 -3.798 1.00 93.06 92 GLU A N 1
ATOM 681 C CA . GLU A 1 92 ? -7.406 5.122 -3.917 1.00 93.06 92 GLU A CA 1
ATOM 682 C C . GLU A 1 92 ? -8.113 5.017 -2.567 1.00 93.06 92 GLU A C 1
ATOM 684 O O . GLU A 1 92 ? -7.507 5.133 -1.500 1.00 93.06 92 GLU A O 1
ATOM 689 N N . THR A 1 93 ? -9.426 4.817 -2.612 1.00 93.81 93 THR A N 1
ATOM 690 C CA . THR A 1 93 ? -10.250 4.510 -1.443 1.00 93.81 93 THR A CA 1
ATOM 691 C C . THR A 1 93 ? -10.970 3.201 -1.699 1.00 93.81 93 THR A C 1
ATOM 693 O O . THR A 1 93 ? -11.723 3.085 -2.660 1.00 93.81 93 THR A O 1
ATOM 696 N N . LEU A 1 94 ? -10.760 2.238 -0.811 1.00 90.00 94 LEU A N 1
ATOM 697 C CA . LEU A 1 94 ? -11.378 0.925 -0.841 1.00 90.00 94 LEU A CA 1
ATOM 698 C C . LEU A 1 94 ? -12.414 0.831 0.277 1.00 90.00 94 LEU A C 1
ATOM 700 O O . LEU A 1 94 ? -12.157 1.223 1.419 1.00 90.00 94 LEU A O 1
ATOM 704 N N . VAL A 1 95 ? -13.570 0.280 -0.066 1.00 89.06 95 VAL A N 1
ATOM 705 C CA . VAL A 1 95 ? -14.643 -0.083 0.862 1.00 89.06 95 VAL A CA 1
ATOM 706 C C . VAL A 1 95 ? -14.958 -1.571 0.682 1.00 89.06 95 VAL A C 1
ATOM 708 O O . VAL A 1 95 ? -14.747 -2.092 -0.417 1.00 89.06 95 VAL A O 1
ATOM 711 N N . PRO A 1 96 ? -15.422 -2.278 1.727 1.00 79.12 96 PRO A N 1
ATOM 712 C CA . PRO A 1 96 ? -15.884 -3.652 1.598 1.00 79.12 96 PRO A CA 1
ATOM 713 C C . PRO A 1 96 ? -16.947 -3.774 0.505 1.00 79.12 96 PRO A C 1
ATOM 715 O O . PRO A 1 96 ? -17.845 -2.934 0.411 1.00 79.12 96 PRO A O 1
ATOM 718 N N . LEU A 1 97 ? -16.845 -4.826 -0.307 1.00 73.75 97 LEU A N 1
ATOM 719 C CA . LEU A 1 97 ? -17.946 -5.234 -1.174 1.00 73.75 97 LEU A CA 1
ATOM 720 C C . LEU A 1 97 ? -19.080 -5.740 -0.271 1.00 73.75 97 LEU A C 1
ATOM 722 O O . LEU A 1 97 ? -18.809 -6.435 0.711 1.00 73.75 97 LEU A O 1
ATOM 726 N N . ARG A 1 98 ? -20.309 -5.307 -0.557 1.00 61.19 98 ARG A N 1
ATOM 727 C CA . ARG A 1 98 ? -21.515 -5.774 0.137 1.00 61.19 98 ARG A CA 1
ATOM 728 C C . ARG A 1 98 ? -21.880 -7.182 -0.300 1.00 61.19 98 ARG A C 1
ATOM 730 O O . ARG A 1 98 ? -21.663 -7.477 -1.495 1.00 61.19 98 ARG A O 1
#

Foldseek 3Di:
DDWDADPPLWIKDWDWQDPPPDIDTLGIFTWDADAPDPPDPDRHQWTWGWGDDPFKIKIWIWGADPVNFKIKIKIWIDTDNPPPDDTDIDIDMDGDDD

Organism: NCBI:txid2480626

pLDDT: mean 86.38, std 10.67, range [59.22, 98.06]